Protein AF-A0A2N6AIJ7-F1 (afdb_monomer_lite)

Radius of gyration: 19.19 Å; chains: 1; bounding box: 40×31×49 Å

Structure (mmCIF, N/CA/C/O backbone):
data_AF-A0A2N6AIJ7-F1
#
_entry.id   AF-A0A2N6AIJ7-F1
#
loop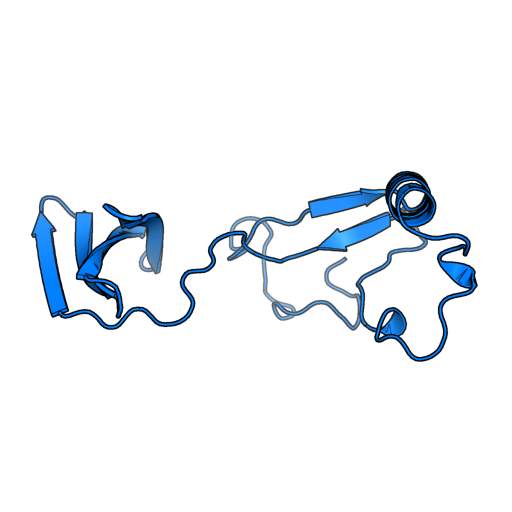_
_atom_site.group_PDB
_atom_site.id
_atom_site.type_symbol
_atom_site.label_atom_id
_atom_site.label_alt_id
_atom_site.label_comp_id
_atom_site.label_asym_id
_atom_site.label_entity_id
_atom_site.label_seq_id
_atom_site.pdbx_PDB_ins_code
_atom_site.Cartn_x
_atom_site.Cartn_y
_atom_site.Cartn_z
_atom_site.occupancy
_atom_site.B_iso_or_equiv
_atom_site.auth_seq_id
_atom_site.auth_comp_id
_atom_site.auth_asym_id
_atom_site.auth_atom_id
_atom_site.pdbx_PDB_model_num
ATOM 1 N N . LEU A 1 1 ? -3.033 -7.221 -13.831 1.00 87.62 1 LEU A N 1
ATOM 2 C CA . LEU A 1 1 ? -2.473 -6.963 -12.484 1.00 87.62 1 LEU A CA 1
ATOM 3 C C . LEU A 1 1 ? -2.350 -8.246 -11.666 1.00 87.62 1 LEU A C 1
ATOM 5 O O . LEU A 1 1 ? -1.228 -8.655 -11.436 1.00 87.62 1 LEU A O 1
ATOM 9 N N . LYS A 1 2 ? -3.452 -8.916 -11.296 1.00 89.38 2 LYS A N 1
ATOM 10 C CA . LYS A 1 2 ? -3.424 -10.127 -10.442 1.00 89.38 2 LYS A CA 1
ATOM 11 C C . LYS A 1 2 ? -2.634 -11.314 -11.009 1.00 89.38 2 LYS A C 1
ATOM 13 O O . LYS A 1 2 ? -2.089 -12.099 -10.259 1.00 89.38 2 LYS A O 1
ATOM 18 N N . SER A 1 3 ? -2.560 -11.426 -12.333 1.00 89.75 3 SER A N 1
ATOM 19 C CA . SER A 1 3 ? -1.808 -12.475 -13.032 1.00 89.75 3 SER A CA 1
ATOM 20 C C . SER A 1 3 ? -0.305 -12.196 -13.153 1.00 89.75 3 SER A C 1
ATOM 22 O O . SER A 1 3 ? 0.392 -12.944 -13.830 1.00 89.75 3 SER A O 1
ATOM 24 N N . HIS A 1 4 ? 0.180 -11.070 -12.625 1.00 91.44 4 HIS A N 1
ATOM 25 C CA . HIS A 1 4 ? 1.587 -10.698 -12.714 1.00 91.44 4 HIS A CA 1
ATOM 26 C C . HIS A 1 4 ? 2.396 -11.458 -11.658 1.00 91.44 4 HIS A C 1
ATOM 28 O O . HIS A 1 4 ? 1.929 -11.613 -10.535 1.00 91.44 4 HIS A O 1
ATOM 34 N N . GLU A 1 5 ? 3.618 -11.880 -11.979 1.00 90.38 5 GLU A N 1
ATOM 35 C CA . GLU A 1 5 ? 4.431 -12.730 -11.092 1.00 90.38 5 GLU A CA 1
ATOM 36 C C . GLU A 1 5 ? 4.733 -12.099 -9.717 1.00 90.38 5 GLU A C 1
ATOM 38 O O . GLU A 1 5 ? 4.800 -12.800 -8.713 1.00 90.38 5 GLU A O 1
ATOM 43 N N . PHE A 1 6 ? 4.844 -10.768 -9.652 1.00 90.12 6 PHE A N 1
ATOM 44 C CA . PHE A 1 6 ? 5.038 -10.009 -8.404 1.00 90.12 6 PHE A CA 1
ATOM 45 C C . PHE A 1 6 ? 3.745 -9.597 -7.692 1.00 90.12 6 PHE A C 1
ATOM 47 O O . PHE A 1 6 ? 3.762 -8.697 -6.854 1.00 90.12 6 PHE A O 1
ATOM 54 N N . TRP A 1 7 ? 2.611 -10.217 -8.017 1.00 90.94 7 TRP A N 1
ATOM 55 C CA . TRP A 1 7 ? 1.381 -10.048 -7.250 1.00 90.94 7 TRP A CA 1
ATOM 56 C C . TRP A 1 7 ? 1.485 -10.772 -5.890 1.00 90.94 7 TRP A C 1
ATOM 58 O O . TRP A 1 7 ? 1.614 -11.995 -5.869 1.00 90.94 7 TRP A O 1
ATOM 68 N N . PRO A 1 8 ?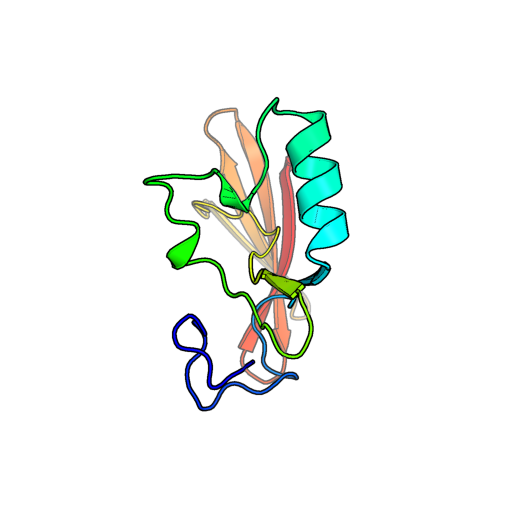 1.406 -10.072 -4.739 1.00 87.31 8 PRO A N 1
ATOM 69 C CA . PRO A 1 8 ? 1.737 -10.683 -3.448 1.00 87.31 8 PRO A CA 1
ATOM 70 C C . PRO A 1 8 ? 0.530 -11.248 -2.677 1.00 87.31 8 PRO A C 1
ATOM 72 O O . PRO A 1 8 ? 0.715 -11.812 -1.601 1.00 87.31 8 PRO A O 1
ATOM 75 N N . PHE 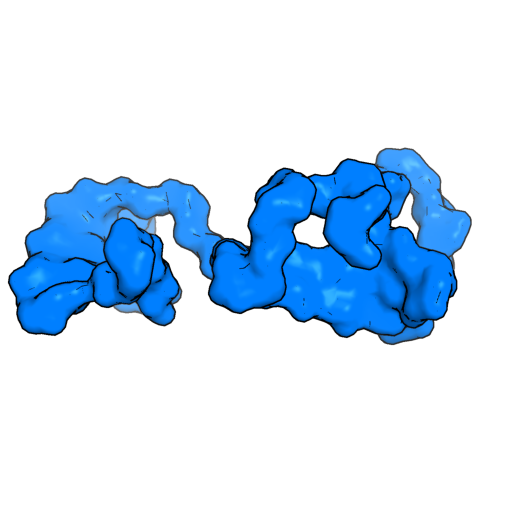A 1 9 ? -0.703 -11.081 -3.171 1.00 88.25 9 PHE A N 1
ATOM 76 C CA . PHE A 1 9 ? -1.925 -11.329 -2.385 1.00 88.25 9 PHE A CA 1
ATOM 77 C C . PHE A 1 9 ? -2.614 -12.671 -2.657 1.00 88.25 9 PHE A C 1
ATOM 79 O O . PHE A 1 9 ? -3.661 -12.929 -2.074 1.00 88.25 9 PHE A O 1
ATOM 86 N N . GLY A 1 10 ? -2.037 -13.523 -3.509 1.00 86.50 10 GLY A N 1
ATOM 87 C CA . GLY A 1 10 ? -2.659 -14.782 -3.931 1.00 86.50 10 GLY A CA 1
ATOM 88 C C . GLY A 1 10 ? -3.749 -14.598 -4.993 1.00 86.50 10 GLY A C 1
ATOM 89 O O . GLY A 1 10 ? -4.218 -13.486 -5.256 1.00 86.50 10 GLY A O 1
ATOM 90 N N . ASP A 1 11 ? -4.128 -15.701 -5.639 1.00 85.75 11 ASP A N 1
ATOM 91 C CA . ASP A 1 11 ? -5.017 -15.699 -6.811 1.00 85.75 11 ASP A CA 1
ATOM 92 C C . ASP A 1 11 ? -6.488 -15.398 -6.471 1.00 85.75 11 ASP A C 1
ATOM 94 O O . ASP A 1 11 ? -7.251 -14.944 -7.326 1.00 85.75 11 ASP A O 1
ATOM 98 N N . ASP A 1 12 ? -6.898 -15.634 -5.224 1.00 87.25 12 ASP A N 1
ATOM 99 C CA . ASP A 1 12 ? -8.265 -15.461 -4.724 1.00 87.25 12 ASP A CA 1
ATOM 100 C C . ASP A 1 12 ? -8.572 -14.031 -4.253 1.00 87.25 12 ASP A C 1
ATOM 102 O O . ASP A 1 12 ? -9.727 -13.698 -3.975 1.00 87.25 12 ASP A O 1
ATOM 106 N N . ALA A 1 13 ? -7.569 -13.153 -4.202 1.00 85.69 13 ALA A N 1
ATOM 107 C CA . ALA A 1 13 ? -7.734 -11.806 -3.684 1.00 85.69 13 ALA A CA 1
ATOM 108 C C . ALA A 1 13 ? -8.645 -10.937 -4.577 1.00 85.69 13 ALA A C 1
ATOM 110 O O . ALA A 1 13 ? -8.412 -10.758 -5.780 1.00 85.69 13 ALA A O 1
ATOM 111 N N . THR A 1 14 ? -9.689 -10.352 -3.988 1.00 85.31 14 THR A N 1
ATOM 112 C CA . THR A 1 14 ? -10.626 -9.419 -4.642 1.00 85.31 14 THR A CA 1
ATOM 113 C C . THR A 1 14 ? -10.181 -7.967 -4.432 1.00 85.31 14 THR A C 1
ATOM 115 O O . THR A 1 14 ? -9.301 -7.706 -3.616 1.00 85.31 14 THR A O 1
ATOM 118 N N . PHE A 1 15 ? -10.730 -7.010 -5.192 1.00 81.00 15 PHE A N 1
ATOM 119 C CA . PHE A 1 15 ? -10.397 -5.594 -4.957 1.00 81.00 15 PHE A CA 1
ATOM 120 C C . PHE A 1 15 ? -11.008 -5.096 -3.642 1.00 81.00 15 PHE A C 1
ATOM 122 O O . PHE A 1 15 ? -10.403 -4.287 -2.948 1.00 81.00 15 PHE A O 1
ATOM 129 N N . GLU A 1 16 ? -12.179 -5.616 -3.290 1.00 81.38 16 GLU A N 1
ATOM 130 C CA . GLU A 1 16 ? -12.932 -5.292 -2.085 1.00 81.38 16 GLU A CA 1
ATOM 131 C C . GLU A 1 16 ? -12.264 -5.823 -0.806 1.00 81.38 16 GLU A C 1
ATOM 133 O O . GLU A 1 16 ? -12.428 -5.229 0.258 1.00 81.38 16 GLU A O 1
ATOM 138 N N . ASP A 1 17 ? -11.498 -6.916 -0.902 1.00 80.19 17 ASP A N 1
ATOM 139 C CA . ASP A 1 17 ? -10.779 -7.536 0.220 1.00 80.19 17 ASP A CA 1
ATOM 140 C C . ASP A 1 17 ? -9.290 -7.159 0.288 1.00 80.19 17 ASP A C 1
ATOM 142 O O . ASP A 1 17 ? -8.554 -7.738 1.094 1.00 80.19 17 ASP A O 1
ATOM 146 N N . MET A 1 18 ? -8.826 -6.214 -0.539 1.00 84.19 18 MET A N 1
ATOM 147 C CA . MET A 1 18 ? -7.426 -5.791 -0.520 1.00 84.19 18 MET A CA 1
ATOM 148 C C . MET A 1 18 ? -7.032 -5.287 0.879 1.00 84.19 18 MET A C 1
ATOM 150 O O . MET A 1 18 ? -7.657 -4.357 1.392 1.00 84.19 18 MET A O 1
ATOM 154 N N . PRO A 1 19 ? -5.980 -5.853 1.504 1.00 77.94 19 PRO A N 1
ATOM 155 C CA . PRO A 1 19 ? -5.561 -5.443 2.844 1.00 77.94 19 PRO A CA 1
ATOM 156 C C . PRO A 1 19 ? -4.898 -4.059 2.855 1.00 77.94 19 PRO A C 1
ATOM 158 O O . PRO A 1 19 ? -4.696 -3.485 3.922 1.00 77.94 19 PRO A O 1
ATOM 161 N N . VAL A 1 20 ? -4.532 -3.545 1.678 1.00 84.38 20 VAL A N 1
ATOM 162 C CA . VAL A 1 20 ? -3.783 -2.305 1.468 1.00 84.38 20 VAL A CA 1
ATOM 163 C C . VAL A 1 20 ? -4.272 -1.608 0.194 1.00 84.38 20 VAL A C 1
ATOM 165 O O . VAL A 1 20 ? -4.714 -2.287 -0.737 1.00 84.38 20 VAL A O 1
ATOM 168 N N . PRO A 1 21 ? -4.189 -0.270 0.106 1.00 85.56 21 PRO A N 1
ATOM 169 C CA . PRO A 1 21 ? -4.450 0.432 -1.143 1.00 85.56 21 PRO A CA 1
ATOM 170 C C . PRO A 1 21 ? -3.514 -0.035 -2.266 1.00 85.56 21 PRO A C 1
ATOM 172 O O . PRO A 1 21 ? -2.362 -0.398 -2.033 1.00 85.56 21 PRO A O 1
ATOM 175 N N . ILE A 1 22 ? -4.011 0.017 -3.501 1.00 88.44 22 ILE A N 1
ATOM 176 C CA . ILE A 1 22 ? -3.199 -0.189 -4.701 1.00 88.44 22 ILE A CA 1
ATOM 177 C C . ILE A 1 22 ? -2.946 1.181 -5.317 1.00 88.44 22 ILE A C 1
ATOM 179 O O . ILE A 1 22 ? -3.874 1.826 -5.810 1.00 88.44 22 ILE A O 1
ATOM 183 N N . HIS A 1 23 ? -1.691 1.613 -5.316 1.00 89.69 23 HIS A N 1
ATOM 184 C CA . HIS A 1 23 ? -1.285 2.856 -5.959 1.00 89.69 23 HIS A CA 1
ATOM 185 C C . HIS A 1 23 ? -0.728 2.570 -7.349 1.00 89.69 23 HIS A C 1
ATOM 187 O O . HIS A 1 23 ? 0.063 1.646 -7.528 1.00 89.69 23 HIS A O 1
ATOM 193 N N . ARG A 1 24 ? -1.140 3.377 -8.329 1.00 93.81 24 ARG A N 1
ATOM 194 C CA . ARG A 1 24 ? -0.634 3.341 -9.703 1.00 93.81 24 ARG A CA 1
ATOM 195 C C . ARG A 1 24 ? 0.149 4.619 -9.979 1.00 93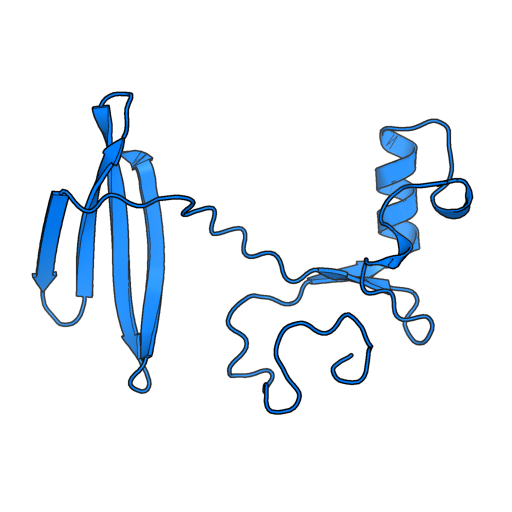.81 24 ARG A C 1
ATOM 197 O O . ARG A 1 24 ? -0.385 5.708 -9.779 1.00 93.81 24 ARG A O 1
ATOM 204 N N . TYR A 1 25 ? 1.353 4.472 -10.516 1.00 94.75 25 TYR A N 1
ATOM 205 C CA . TYR A 1 25 ? 2.211 5.576 -10.939 1.00 94.75 25 TYR A CA 1
ATOM 206 C C . TYR A 1 25 ? 2.610 5.373 -12.398 1.00 94.75 25 TYR A C 1
ATOM 208 O O . TYR A 1 25 ? 3.156 4.327 -12.743 1.00 94.75 25 TYR A O 1
ATOM 216 N N . ASN A 1 26 ? 2.321 6.347 -13.262 1.00 96.56 26 ASN A N 1
ATOM 217 C CA . ASN A 1 26 ? 2.776 6.294 -14.654 1.00 96.56 26 ASN A CA 1
ATOM 218 C C . ASN A 1 26 ? 4.306 6.314 -14.705 1.00 96.56 26 ASN A C 1
ATOM 220 O O . ASN A 1 26 ? 4.934 6.989 -13.888 1.00 96.56 26 ASN A O 1
ATOM 224 N N . SER A 1 27 ? 4.885 5.609 -15.676 1.00 94.31 27 SER A N 1
ATOM 225 C CA . SER A 1 27 ? 6.339 5.489 -15.817 1.00 94.31 27 SER A CA 1
ATOM 226 C C . SER A 1 27 ? 7.031 6.849 -15.943 1.00 94.31 27 SER A C 1
ATOM 228 O O . SER A 1 27 ? 8.012 7.097 -15.250 1.00 94.31 27 SER A O 1
ATOM 230 N N . GLU A 1 28 ? 6.441 7.771 -16.712 1.00 95.06 28 GLU A N 1
ATOM 231 C CA . GLU A 1 28 ? 6.903 9.161 -16.853 1.00 95.06 28 GLU A CA 1
ATOM 232 C C . GLU A 1 28 ? 6.985 9.895 -15.506 1.00 95.06 28 GLU A C 1
ATOM 234 O O . GLU A 1 28 ? 8.010 10.479 -15.187 1.00 95.06 28 GLU A O 1
ATOM 239 N N . VAL A 1 29 ? 5.963 9.779 -14.650 1.00 95.50 29 VAL A N 1
ATOM 240 C CA . VAL A 1 29 ? 5.960 10.432 -13.325 1.00 95.50 29 VAL A CA 1
ATOM 241 C C . VAL A 1 29 ? 7.055 9.864 -12.421 1.00 95.50 29 VAL A C 1
ATOM 243 O O . VAL A 1 29 ? 7.672 10.598 -11.650 1.00 95.50 29 VAL A O 1
ATOM 246 N N . VAL A 1 30 ? 7.297 8.552 -12.492 1.00 93.44 30 VAL A N 1
ATOM 247 C CA . VAL A 1 30 ? 8.379 7.918 -11.728 1.00 93.44 30 VAL A CA 1
ATOM 248 C C . VAL A 1 30 ? 9.740 8.360 -12.266 1.00 93.44 30 VAL A C 1
ATOM 250 O O . VAL A 1 30 ? 10.632 8.628 -11.466 1.00 93.44 30 VAL A O 1
ATOM 253 N N . GLN A 1 31 ? 9.892 8.473 -13.588 1.00 93.75 31 GLN A N 1
ATOM 254 C CA . GLN A 1 31 ? 11.110 8.953 -14.239 1.00 93.75 31 GLN A CA 1
ATOM 255 C C . GLN A 1 31 ? 11.403 10.413 -13.877 1.00 93.75 31 GLN A C 1
ATOM 257 O O . GLN A 1 31 ? 12.525 10.711 -13.480 1.00 93.75 31 GLN A O 1
ATOM 262 N N . ASP A 1 32 ? 10.404 11.294 -13.938 1.00 94.44 32 ASP A N 1
ATOM 263 C CA . ASP A 1 32 ? 10.540 12.710 -13.586 1.00 94.44 32 ASP A CA 1
ATOM 264 C C . ASP A 1 32 ? 10.989 12.881 -12.132 1.00 94.44 32 ASP A C 1
ATOM 266 O O . ASP A 1 32 ? 11.963 13.581 -11.854 1.00 94.44 32 ASP A O 1
ATOM 270 N N . MET A 1 33 ? 10.328 12.182 -11.202 1.00 93.44 33 MET A N 1
ATOM 271 C CA . MET A 1 33 ? 10.714 12.188 -9.791 1.00 93.44 33 MET A CA 1
ATOM 272 C C . MET A 1 33 ? 12.122 11.617 -9.596 1.00 93.44 33 MET A C 1
ATOM 274 O O . MET A 1 33 ? 12.923 12.181 -8.860 1.00 93.44 33 MET A O 1
ATOM 278 N N . PHE A 1 34 ? 12.464 10.519 -10.266 1.00 91.50 34 PHE A N 1
ATOM 279 C CA . PHE A 1 34 ? 13.781 9.903 -10.137 1.00 91.50 34 PHE A CA 1
ATOM 280 C C . PHE A 1 34 ? 14.906 10.814 -10.653 1.00 91.50 34 PHE A C 1
ATOM 282 O O . PHE A 1 34 ? 15.951 10.926 -10.008 1.00 91.50 34 PHE A O 1
ATOM 289 N N . SER A 1 35 ? 14.683 11.507 -11.770 1.00 90.81 35 SER A N 1
ATOM 290 C CA . SER A 1 35 ? 15.626 12.477 -12.338 1.00 90.81 35 SER A CA 1
ATOM 291 C C . SER A 1 35 ? 15.740 13.770 -11.526 1.00 90.81 35 SER A C 1
ATOM 293 O O . SER A 1 35 ? 16.745 14.464 -11.639 1.00 90.81 35 SER A O 1
ATOM 295 N N . GLU A 1 36 ? 14.764 14.101 -10.674 1.00 93.25 36 GLU A N 1
ATOM 296 C CA . GLU A 1 36 ? 14.891 15.220 -9.728 1.00 93.25 36 GLU A CA 1
ATOM 297 C C . GLU A 1 36 ? 16.012 14.970 -8.705 1.00 93.25 36 GLU A C 1
ATOM 299 O O . GLU A 1 36 ? 16.715 15.896 -8.300 1.00 93.25 36 GLU A O 1
ATOM 304 N N . TYR A 1 37 ? 16.203 13.709 -8.306 1.00 92.38 37 TYR A N 1
ATOM 305 C CA . TYR A 1 37 ? 17.140 13.324 -7.248 1.00 92.38 37 TYR A CA 1
ATOM 306 C C . TYR A 1 37 ? 18.393 12.607 -7.763 1.00 92.38 37 TYR A C 1
ATOM 308 O O . TYR A 1 37 ? 19.288 12.304 -6.970 1.00 92.38 37 TYR A O 1
ATOM 316 N N . THR A 1 38 ? 18.473 12.308 -9.063 1.00 87.56 38 THR A N 1
ATOM 317 C CA . THR A 1 38 ? 19.572 11.536 -9.655 1.00 87.56 38 THR A CA 1
ATOM 318 C C . THR A 1 38 ? 19.942 12.034 -11.052 1.00 87.56 38 THR A C 1
ATOM 320 O O . THR A 1 38 ? 19.120 12.595 -11.766 1.00 87.56 3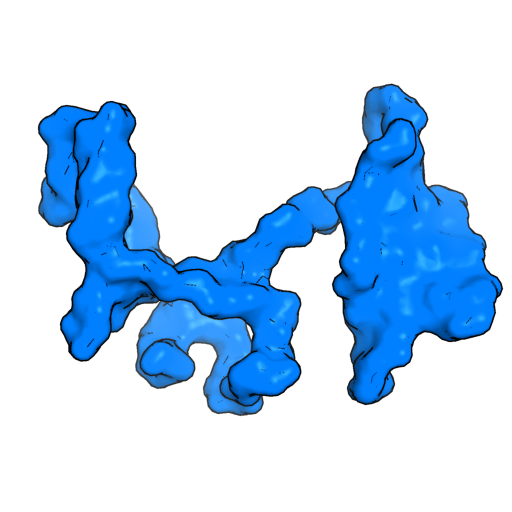8 THR A O 1
ATOM 323 N N . GLU A 1 39 ? 21.187 11.797 -11.467 1.00 90.50 39 GLU A N 1
ATOM 324 C CA . GLU A 1 39 ? 21.687 12.158 -12.806 1.00 90.50 39 GLU A CA 1
ATOM 325 C C . GLU A 1 39 ? 21.531 11.024 -13.840 1.00 90.50 39 GLU A C 1
ATOM 327 O O . GLU A 1 39 ? 22.124 11.085 -14.915 1.00 90.50 39 GLU A O 1
ATOM 332 N N . ILE A 1 40 ? 20.774 9.970 -13.520 1.00 89.44 40 ILE A N 1
ATOM 333 C CA . ILE A 1 40 ? 20.588 8.794 -14.383 1.00 89.44 40 ILE A CA 1
ATOM 334 C C . ILE A 1 40 ? 19.102 8.548 -14.666 1.00 89.44 40 ILE A C 1
ATOM 336 O O . ILE A 1 40 ? 18.225 9.027 -13.948 1.00 89.44 40 ILE A O 1
ATOM 340 N N . ASN A 1 41 ? 18.805 7.783 -15.714 1.00 88.75 41 ASN A N 1
ATOM 341 C CA . ASN A 1 41 ? 17.450 7.349 -16.040 1.00 88.75 41 ASN A CA 1
ATOM 342 C C . ASN A 1 41 ? 17.095 6.016 -15.369 1.00 88.75 41 ASN A C 1
ATOM 344 O O . ASN A 1 41 ? 17.967 5.235 -14.985 1.00 88.75 41 ASN A O 1
ATOM 348 N N . LEU A 1 42 ? 15.796 5.710 -15.274 1.00 88.12 42 LEU A N 1
ATOM 349 C CA . LEU A 1 42 ? 15.328 4.441 -14.707 1.00 88.12 42 LEU A CA 1
ATOM 350 C C . LEU A 1 42 ? 15.857 3.227 -15.482 1.00 88.12 42 LEU A C 1
ATOM 352 O O . LEU A 1 42 ? 16.175 2.207 -14.881 1.00 88.12 42 LEU A O 1
ATOM 356 N N . ASN A 1 43 ? 15.987 3.330 -16.807 1.00 86.75 43 ASN A N 1
ATOM 357 C CA . ASN A 1 43 ? 16.517 2.250 -17.647 1.00 86.75 43 ASN A CA 1
ATOM 358 C C . ASN A 1 43 ? 18.039 2.043 -17.506 1.00 86.75 43 ASN A C 1
ATOM 360 O O . ASN A 1 43 ? 18.562 1.053 -18.014 1.00 86.75 43 ASN A O 1
ATOM 364 N N . GLU A 1 44 ? 18.743 2.947 -16.820 1.00 87.81 44 GLU A N 1
ATOM 365 C CA . GLU A 1 44 ? 20.178 2.851 -16.526 1.00 87.81 44 GLU A CA 1
ATOM 366 C C . GLU A 1 44 ? 20.447 2.207 -15.155 1.00 87.81 44 GLU A C 1
ATOM 368 O O . GLU A 1 44 ? 21.597 1.954 -14.791 1.00 87.81 44 GLU A O 1
ATOM 373 N N . LEU A 1 45 ? 19.397 1.901 -14.387 1.00 85.38 45 LEU A N 1
ATOM 374 C CA . LEU A 1 45 ? 19.506 1.210 -13.110 1.00 85.38 45 LEU A CA 1
ATOM 375 C C . LEU A 1 45 ? 20.013 -0.230 -13.293 1.00 85.38 45 LEU A C 1
ATOM 377 O O . LEU A 1 45 ? 19.349 -1.080 -13.882 1.00 85.38 45 LEU A O 1
ATOM 381 N N . THR A 1 46 ? 21.177 -0.537 -12.714 1.00 78.88 46 THR A N 1
ATOM 382 C CA . THR A 1 46 ? 21.755 -1.893 -12.706 1.00 78.88 46 THR A CA 1
ATOM 383 C C . THR A 1 46 ? 21.847 -2.462 -11.293 1.00 78.88 46 THR A C 1
ATOM 385 O O . THR A 1 46 ? 22.236 -1.753 -10.368 1.00 78.88 46 THR A O 1
ATOM 388 N N . GLY A 1 47 ? 21.552 -3.755 -11.114 1.00 72.38 47 GLY A N 1
ATOM 389 C CA . GLY A 1 47 ? 21.780 -4.482 -9.851 1.00 72.38 47 GLY A CA 1
ATOM 390 C C . GLY A 1 47 ? 20.837 -4.128 -8.694 1.00 72.38 47 GLY A C 1
ATOM 391 O O . GLY A 1 47 ? 20.939 -4.707 -7.614 1.00 72.38 47 GLY A O 1
ATOM 392 N N . VAL A 1 48 ? 19.912 -3.198 -8.907 1.00 65.94 48 VAL A N 1
ATOM 393 C CA . VAL A 1 48 ? 18.833 -2.874 -7.974 1.00 65.94 48 VAL A CA 1
ATOM 394 C C . VAL A 1 48 ? 17.651 -3.808 -8.228 1.00 65.94 48 VAL A C 1
ATOM 396 O O . VAL A 1 48 ? 17.410 -4.187 -9.369 1.00 65.94 48 VAL A O 1
ATOM 399 N N . GLY A 1 49 ? 16.899 -4.163 -7.181 1.00 72.00 49 GLY A N 1
ATOM 400 C CA . GLY A 1 49 ? 15.711 -5.036 -7.243 1.00 72.00 49 GLY A CA 1
ATOM 401 C C . GLY A 1 49 ? 14.514 -4.444 -8.001 1.00 72.00 49 GLY A C 1
ATOM 402 O O . GLY A 1 49 ? 13.368 -4.696 -7.640 1.00 72.00 49 GLY A O 1
ATOM 403 N N . PHE A 1 50 ? 14.778 -3.592 -8.988 1.00 75.12 50 PHE A N 1
ATOM 404 C CA . PHE A 1 50 ? 13.802 -2.934 -9.843 1.00 75.12 50 PHE A CA 1
ATOM 405 C C . PHE A 1 50 ? 13.065 -3.949 -10.722 1.00 75.12 50 PHE A C 1
ATOM 407 O O . PHE A 1 50 ? 11.885 -3.781 -11.004 1.00 75.12 50 PHE A O 1
ATOM 414 N N . ASP A 1 51 ? 13.732 -5.064 -11.033 1.00 75.62 51 ASP A N 1
ATOM 415 C CA . ASP A 1 51 ? 13.149 -6.265 -11.629 1.00 75.62 51 ASP A CA 1
ATOM 416 C C . ASP A 1 51 ? 12.066 -6.910 -10.758 1.00 75.62 51 ASP A C 1
ATOM 418 O O . ASP A 1 51 ? 11.324 -7.728 -11.270 1.00 75.62 51 ASP A O 1
ATOM 422 N N . LYS A 1 52 ? 11.955 -6.554 -9.470 1.00 79.88 52 LYS A N 1
ATOM 423 C CA . LYS A 1 52 ? 10.928 -7.055 -8.537 1.00 79.88 52 LYS A CA 1
ATOM 424 C C . LYS A 1 52 ? 9.817 -6.044 -8.265 1.00 79.88 52 LYS A C 1
ATOM 426 O O . LYS A 1 52 ? 8.945 -6.297 -7.432 1.00 79.88 52 LYS A O 1
ATOM 431 N N . VAL A 1 53 ? 9.852 -4.885 -8.920 1.00 86.31 53 VAL A N 1
ATOM 432 C CA . VAL A 1 53 ? 8.773 -3.898 -8.850 1.00 86.31 53 VAL A CA 1
ATOM 433 C C . VAL A 1 53 ? 7.709 -4.292 -9.865 1.00 86.31 53 VAL A C 1
ATOM 435 O O . VAL A 1 53 ? 8.011 -4.631 -11.007 1.00 86.31 53 VAL A O 1
ATOM 438 N N . LEU A 1 54 ? 6.439 -4.250 -9.463 1.00 93.00 54 LEU A N 1
ATOM 439 C CA . LEU A 1 54 ? 5.352 -4.600 -10.365 1.00 93.00 54 LEU A CA 1
ATOM 440 C C . LEU A 1 54 ? 5.146 -3.482 -11.397 1.00 93.00 54 LEU A C 1
ATOM 442 O O . LEU A 1 54 ? 4.511 -2.469 -11.105 1.00 93.00 54 LEU A O 1
ATOM 446 N N . TYR A 1 55 ? 5.655 -3.694 -12.607 1.00 92.94 55 TYR A N 1
ATOM 447 C CA . TYR A 1 55 ? 5.444 -2.843 -13.776 1.00 92.94 55 TYR A CA 1
ATOM 448 C C . TYR A 1 55 ? 4.542 -3.549 -14.796 1.00 92.94 55 TYR A C 1
ATOM 450 O O . TYR A 1 55 ? 4.746 -4.718 -15.110 1.00 92.94 55 TYR A O 1
ATOM 458 N N . LEU A 1 56 ? 3.532 -2.850 -15.324 1.00 95.06 56 LEU A N 1
ATOM 459 C CA . LEU A 1 56 ? 2.693 -3.363 -16.412 1.00 95.06 56 LEU A CA 1
ATOM 460 C C . LEU A 1 56 ? 2.895 -2.543 -17.682 1.00 95.06 56 LEU A C 1
ATOM 462 O O . LEU A 1 56 ? 2.349 -1.443 -17.795 1.00 95.06 56 LEU A O 1
ATOM 466 N N . GLU A 1 57 ? 3.546 -3.152 -18.673 1.00 92.94 57 GLU A N 1
ATOM 467 C CA . GLU A 1 57 ? 3.776 -2.573 -20.004 1.00 92.94 57 GLU A CA 1
ATOM 468 C C . GLU A 1 57 ? 2.463 -2.136 -20.677 1.00 92.94 57 GLU A C 1
ATOM 470 O O . GLU A 1 57 ? 2.364 -1.032 -21.198 1.00 92.94 57 GLU A O 1
ATOM 475 N N . SER A 1 58 ? 1.392 -2.934 -20.547 1.00 95.12 58 SER A N 1
ATOM 476 C CA . SER A 1 58 ? 0.059 -2.615 -21.105 1.00 95.12 58 SER A CA 1
ATOM 477 C C . SER A 1 58 ? -0.543 -1.280 -20.639 1.00 95.12 58 SER A C 1
ATOM 479 O O . SER A 1 58 ? -1.464 -0.768 -21.271 1.00 95.12 58 SER A O 1
ATOM 481 N N . THR A 1 59 ? -0.062 -0.738 -19.517 1.00 95.12 59 THR A N 1
ATOM 482 C CA . THR A 1 59 ? -0.537 0.528 -18.937 1.00 95.12 59 THR A CA 1
ATOM 483 C C . THR A 1 59 ? 0.583 1.537 -18.701 1.00 95.12 59 THR A C 1
ATOM 485 O O . THR A 1 59 ? 0.309 2.579 -18.105 1.00 95.12 59 THR A O 1
ATOM 488 N N . ASP A 1 60 ? 1.809 1.185 -19.098 1.00 95.69 60 ASP A N 1
ATOM 489 C CA . ASP A 1 60 ? 3.061 1.890 -18.815 1.00 95.69 60 ASP A CA 1
ATOM 490 C C . ASP A 1 60 ? 3.124 2.484 -17.394 1.00 95.69 60 ASP A C 1
ATOM 492 O O . ASP A 1 60 ? 3.239 3.693 -17.178 1.00 95.69 60 ASP A O 1
ATOM 496 N N . ALA A 1 61 ? 2.935 1.621 -16.391 1.00 96.06 61 ALA A N 1
ATOM 497 C CA . ALA A 1 61 ? 2.793 2.058 -15.007 1.00 96.06 61 ALA A CA 1
ATOM 498 C C . ALA A 1 61 ? 3.352 1.057 -13.994 1.00 96.06 61 ALA A C 1
ATOM 500 O O . ALA A 1 61 ? 3.235 -0.160 -14.164 1.00 96.06 61 ALA A O 1
ATOM 501 N N . TYR A 1 62 ? 3.881 1.606 -12.903 1.00 94.00 62 TYR A N 1
ATOM 502 C CA . TYR A 1 62 ? 4.309 0.895 -11.706 1.00 94.00 62 TYR A CA 1
ATOM 503 C C . TYR A 1 62 ? 3.168 0.824 -10.689 1.00 94.00 62 TYR A C 1
ATOM 505 O O . TYR A 1 62 ? 2.391 1.773 -10.535 1.00 94.00 62 TYR A O 1
ATOM 513 N N . TYR A 1 63 ? 3.090 -0.295 -9.971 1.00 93.56 63 TYR A N 1
ATOM 514 C CA . TYR A 1 63 ? 2.087 -0.545 -8.944 1.00 93.56 63 TYR A CA 1
ATOM 515 C C . TYR A 1 63 ? 2.757 -0.788 -7.599 1.00 93.56 63 TYR A C 1
ATOM 517 O O . TYR A 1 63 ? 3.675 -1.599 -7.477 1.00 93.56 63 TYR A O 1
ATOM 525 N N . ASN A 1 64 ? 2.276 -0.079 -6.585 1.00 89.25 64 ASN A N 1
ATOM 526 C CA . ASN A 1 64 ? 2.750 -0.197 -5.217 1.00 89.25 64 ASN A CA 1
ATOM 527 C C . ASN A 1 64 ? 1.603 -0.647 -4.302 1.00 89.25 64 ASN A C 1
ATOM 529 O O . ASN A 1 64 ? 0.456 -0.230 -4.475 1.00 89.25 64 ASN A O 1
ATOM 533 N N . PHE A 1 65 ? 1.943 -1.504 -3.340 1.00 86.19 65 PHE A N 1
ATOM 534 C CA . PHE A 1 65 ? 1.015 -2.099 -2.377 1.00 86.19 65 PHE A CA 1
ATOM 535 C C . PHE A 1 65 ? 1.429 -1.827 -0.927 1.00 86.19 65 PHE A C 1
ATOM 537 O O . PHE A 1 65 ? 1.043 -2.541 -0.005 1.00 86.19 65 PHE A O 1
ATOM 544 N N . THR A 1 66 ? 2.302 -0.849 -0.712 1.00 70.25 66 THR A N 1
ATOM 545 C CA . THR A 1 66 ? 2.780 -0.510 0.617 1.00 70.25 66 THR A CA 1
ATOM 546 C C . THR A 1 66 ? 1.668 0.223 1.345 1.00 70.25 66 THR A C 1
ATOM 548 O O . THR A 1 66 ? 1.236 1.296 0.931 1.00 70.25 66 THR A O 1
ATOM 551 N N . SER A 1 67 ? 1.221 -0.349 2.459 1.00 63.38 67 SER A N 1
ATOM 552 C CA . SER A 1 67 ? 0.479 0.431 3.436 1.00 63.38 67 SER A CA 1
ATOM 553 C C . SER A 1 67 ? 1.438 1.441 4.059 1.00 63.38 67 SER A C 1
ATOM 555 O O . SER A 1 67 ? 2.489 1.063 4.575 1.00 63.38 67 SER A O 1
ATOM 557 N N . ASP A 1 68 ? 1.066 2.715 4.053 1.00 58.59 68 ASP A N 1
ATOM 558 C CA . ASP A 1 68 ? 1.693 3.755 4.877 1.00 58.59 68 ASP A CA 1
ATOM 559 C C . ASP A 1 68 ? 1.526 3.488 6.387 1.00 58.59 68 ASP A C 1
ATOM 561 O O . ASP A 1 68 ? 2.099 4.183 7.229 1.00 58.59 68 ASP A O 1
ATOM 565 N N . PHE A 1 69 ? 0.789 2.432 6.742 1.00 58.25 69 PHE A N 1
ATOM 566 C CA . PHE A 1 69 ? 0.652 1.905 8.082 1.00 58.25 69 PHE A CA 1
ATOM 567 C C . PHE A 1 69 ? 1.958 1.261 8.583 1.00 58.25 69 PHE A C 1
ATOM 569 O O . PHE A 1 69 ? 2.128 0.044 8.643 1.00 58.25 69 PHE A O 1
ATOM 576 N N . GLY A 1 70 ? 2.901 2.111 8.985 1.00 55.91 70 GLY A N 1
ATOM 577 C CA . GLY A 1 70 ? 4.181 1.754 9.596 1.00 55.91 70 GLY A CA 1
ATOM 578 C C . GLY A 1 70 ? 4.074 1.276 11.048 1.00 55.91 70 GLY A C 1
ATOM 579 O O . GLY A 1 70 ? 4.876 1.690 11.887 1.00 55.91 70 GLY A O 1
ATOM 580 N N . ALA A 1 71 ? 3.104 0.423 11.386 1.00 55.56 71 ALA A N 1
ATOM 581 C CA . ALA A 1 71 ? 3.032 -0.171 12.720 1.00 55.56 71 ALA A CA 1
ATOM 582 C C . ALA A 1 71 ? 4.045 -1.312 12.847 1.00 55.56 71 ALA A C 1
ATOM 584 O O . ALA A 1 71 ? 3.655 -2.467 12.941 1.00 55.56 71 ALA A O 1
ATOM 585 N N . GLY A 1 72 ? 5.340 -0.986 12.802 1.00 67.50 72 GLY A N 1
ATOM 586 C CA . GLY A 1 72 ? 6.440 -1.951 12.845 1.00 67.50 72 GLY A CA 1
ATOM 587 C C . GLY A 1 72 ? 6.263 -3.034 13.916 1.00 67.50 72 GLY A C 1
ATOM 588 O O . GLY A 1 72 ? 5.747 -4.110 13.640 1.00 67.50 72 GLY A O 1
ATOM 589 N N . ILE A 1 73 ? 6.714 -2.782 15.145 1.00 74.12 73 ILE A N 1
ATOM 590 C CA . ILE A 1 73 ? 6.463 -3.675 16.286 1.00 74.12 73 ILE A CA 1
ATOM 591 C C . ILE A 1 73 ? 5.597 -2.905 17.278 1.00 74.12 73 ILE A C 1
ATOM 593 O O . ILE A 1 73 ? 6.025 -1.866 17.773 1.00 74.12 73 ILE A O 1
ATOM 597 N N . PHE A 1 74 ? 4.408 -3.425 17.587 1.00 83.88 74 PHE A N 1
ATOM 598 C CA . PHE A 1 74 ? 3.525 -2.875 18.616 1.00 83.88 74 PHE A CA 1
ATOM 599 C C . PHE A 1 74 ? 3.566 -3.759 19.869 1.00 83.88 74 PHE A C 1
ATOM 601 O O . PHE A 1 74 ? 2.935 -4.817 19.917 1.00 83.88 74 PHE A O 1
ATOM 608 N N . ASN A 1 75 ? 4.311 -3.339 20.892 1.00 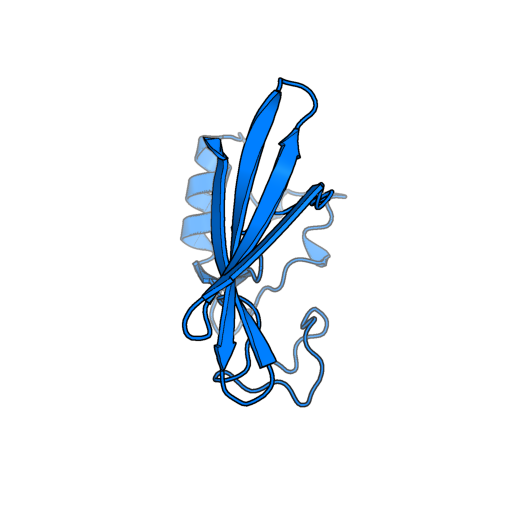88.31 75 ASN A N 1
ATOM 609 C CA . ASN A 1 75 ? 4.395 -4.068 22.160 1.00 88.31 75 ASN A CA 1
ATOM 610 C C . ASN A 1 75 ? 3.262 -3.616 23.083 1.00 88.31 75 ASN A C 1
ATOM 612 O O . ASN A 1 75 ? 3.426 -2.696 23.878 1.00 88.31 75 ASN A O 1
ATOM 616 N N . CYS A 1 76 ? 2.097 -4.248 22.949 1.00 92.25 76 CYS A N 1
ATOM 617 C CA . CYS A 1 76 ? 0.923 -3.896 23.741 1.00 92.25 76 CYS A CA 1
ATOM 618 C C . CYS A 1 76 ? 1.205 -4.012 25.249 1.00 92.25 76 CYS A C 1
ATOM 620 O O . CYS A 1 76 ? 1.509 -5.094 25.748 1.00 92.25 76 CYS A O 1
ATOM 622 N N . THR A 1 77 ? 1.043 -2.907 25.973 1.00 94.06 77 THR A N 1
ATOM 623 C CA . THR A 1 77 ? 1.141 -2.837 27.436 1.00 94.06 77 THR A CA 1
ATOM 624 C C . THR A 1 77 ? -0.232 -2.781 28.101 1.00 94.06 77 THR A C 1
ATOM 626 O O . THR A 1 77 ? -0.386 -3.255 29.222 1.00 94.06 77 THR A O 1
ATOM 629 N N . GLU A 1 78 ? -1.239 -2.227 27.420 1.00 95.38 78 GLU A N 1
ATOM 630 C CA . GLU A 1 78 ? -2.609 -2.101 27.930 1.00 95.38 78 GLU A CA 1
ATOM 631 C C . GLU A 1 78 ? -3.625 -2.163 26.780 1.00 95.38 78 GLU A C 1
ATOM 633 O O . GLU A 1 78 ? -3.342 -1.723 25.667 1.00 95.38 78 GLU A O 1
ATOM 638 N N . GLY A 1 79 ? -4.827 -2.681 27.046 1.00 96.06 79 GLY A N 1
ATOM 639 C CA . GLY A 1 79 ? -5.931 -2.693 26.090 1.00 96.06 79 GLY A CA 1
ATOM 640 C C . GLY A 1 79 ? -7.253 -2.262 26.722 1.00 96.06 79 GLY A C 1
ATOM 641 O O . GLY A 1 79 ? -7.553 -2.604 27.863 1.00 96.06 79 GLY A O 1
ATOM 642 N N . ASN A 1 80 ? -8.071 -1.543 25.956 1.00 96.62 80 ASN A N 1
ATOM 643 C CA . ASN A 1 80 ? -9.429 -1.160 26.321 1.00 96.62 80 ASN A CA 1
ATOM 644 C C . ASN A 1 80 ? -10.407 -1.518 25.198 1.00 96.62 80 ASN A C 1
ATOM 646 O O . ASN A 1 80 ? -10.128 -1.280 24.025 1.00 96.62 80 ASN A O 1
ATOM 650 N N . VAL A 1 81 ? -11.570 -2.056 25.565 1.00 96.88 81 VAL A N 1
ATOM 651 C CA . VAL A 1 81 ? -12.660 -2.337 24.626 1.00 96.88 81 VAL A CA 1
ATOM 652 C C . VAL A 1 81 ? -13.896 -1.573 25.069 1.00 96.88 81 VAL A C 1
ATOM 654 O O . VAL A 1 81 ? -14.366 -1.752 26.193 1.00 96.88 81 VAL A O 1
ATOM 657 N N . LYS A 1 82 ? -14.443 -0.743 24.181 1.00 96.38 82 LYS A N 1
ATOM 658 C CA . LYS A 1 82 ? -15.681 -0.000 24.421 1.00 96.38 82 LYS A CA 1
ATOM 659 C C . LYS A 1 82 ? -16.481 0.101 23.129 1.00 96.38 82 LYS A C 1
ATOM 661 O O . LYS A 1 82 ? -15.952 0.537 22.116 1.00 96.38 82 LYS A O 1
ATOM 666 N N . GLU A 1 83 ? -17.748 -0.320 23.173 1.00 94.50 83 GLU A N 1
ATOM 667 C CA . GLU A 1 83 ? -18.701 -0.168 22.055 1.00 94.50 83 GLU A CA 1
ATOM 668 C C . GLU A 1 83 ? -18.180 -0.730 20.713 1.00 94.50 83 GLU A C 1
ATOM 670 O O . GLU A 1 83 ? -18.390 -0.162 19.649 1.00 94.50 83 GLU A O 1
ATOM 675 N N . GLY A 1 84 ? -17.467 -1.862 20.756 1.00 92.06 84 GLY A N 1
ATOM 676 C CA . GLY A 1 84 ? -16.913 -2.507 19.556 1.00 92.06 84 GLY A CA 1
ATOM 677 C C . GLY A 1 84 ? -15.620 -1.881 19.018 1.00 92.06 84 GLY A C 1
ATOM 678 O O . GLY A 1 84 ? -15.073 -2.381 18.035 1.00 92.06 84 GLY A O 1
ATOM 679 N N . ILE A 1 85 ? -15.103 -0.843 19.680 1.00 96.56 85 ILE A N 1
ATOM 680 C CA . ILE A 1 85 ? -13.796 -0.242 19.415 1.00 96.56 85 ILE A CA 1
ATOM 681 C C . ILE A 1 85 ? -12.786 -0.822 20.405 1.00 96.56 85 ILE A C 1
ATOM 683 O O . ILE A 1 85 ? -12.992 -0.786 21.620 1.00 96.56 85 ILE A O 1
ATOM 687 N N . ILE A 1 86 ? -11.686 -1.350 19.880 1.00 97.38 86 ILE A N 1
ATOM 688 C CA . ILE A 1 86 ? -10.540 -1.835 20.645 1.00 97.38 86 ILE A CA 1
ATOM 689 C C . ILE A 1 86 ? -9.442 -0.778 20.537 1.00 97.38 86 ILE A C 1
ATOM 691 O O . ILE A 1 86 ? -9.012 -0.444 19.436 1.00 97.38 86 ILE A O 1
ATOM 695 N N . LYS A 1 87 ? -8.977 -0.259 21.671 1.00 96.50 87 LYS A N 1
ATOM 696 C CA . LYS A 1 87 ? -7.772 0.568 21.757 1.00 96.50 87 LYS A CA 1
ATOM 697 C C . LYS A 1 87 ? -6.679 -0.223 22.450 1.00 96.50 87 LYS A C 1
ATOM 699 O O . LYS A 1 87 ? -6.872 -0.662 23.581 1.00 96.50 87 LYS A O 1
ATOM 704 N N . LEU A 1 88 ? -5.551 -0.398 21.781 1.00 96.06 88 LEU A N 1
ATOM 705 C CA . LEU A 1 88 ? -4.338 -0.954 22.363 1.00 96.06 88 LEU A CA 1
ATOM 706 C C . LEU A 1 88 ? -3.343 0.179 22.585 1.00 96.06 88 LEU A C 1
ATOM 708 O O . LEU A 1 88 ? -3.254 1.104 21.776 1.00 96.06 88 LEU A O 1
ATOM 712 N N . TYR A 1 89 ? -2.598 0.089 23.675 1.00 95.12 89 TYR A N 1
ATOM 713 C CA . TYR A 1 89 ? -1.601 1.066 24.077 1.00 95.12 89 TYR A CA 1
ATOM 714 C C . TYR A 1 89 ? -0.241 0.388 24.190 1.00 95.12 89 TYR A C 1
ATOM 716 O O . TYR A 1 89 ? -0.143 -0.755 24.636 1.00 95.12 89 TYR A O 1
ATOM 724 N N . SER A 1 90 ? 0.797 1.103 23.781 1.00 93.44 90 SER A N 1
ATOM 725 C CA . SER A 1 90 ? 2.202 0.723 23.909 1.00 93.44 90 SER A CA 1
ATOM 726 C C . SER A 1 90 ? 2.974 1.938 24.418 1.00 93.44 90 SER A C 1
ATOM 728 O O . SER A 1 90 ? 2.562 3.079 24.197 1.00 93.44 90 SER A O 1
ATOM 730 N N . ILE A 1 91 ? 4.089 1.707 25.104 1.00 89.81 91 ILE A N 1
ATOM 731 C CA . ILE A 1 91 ? 5.062 2.753 25.416 1.00 89.81 91 ILE A CA 1
ATOM 732 C C . ILE A 1 91 ? 6.319 2.438 24.612 1.00 89.81 91 ILE A C 1
ATOM 734 O O . ILE A 1 91 ? 6.950 1.395 24.793 1.00 89.81 91 ILE A O 1
ATOM 738 N N . SER A 1 92 ? 6.662 3.334 23.690 1.00 79.50 92 SER A N 1
ATOM 739 C CA . SER A 1 92 ? 7.882 3.213 22.895 1.00 79.50 92 SER A CA 1
ATOM 740 C C . SER A 1 92 ? 9.130 3.456 23.756 1.00 79.50 92 SER A C 1
ATOM 742 O O . SER A 1 92 ? 9.053 3.947 24.882 1.00 79.50 92 SER A O 1
ATOM 744 N N . ARG A 1 93 ? 10.321 3.166 23.216 1.00 74.56 93 ARG A N 1
ATOM 745 C CA . ARG A 1 93 ? 11.599 3.366 23.934 1.00 74.56 93 ARG A CA 1
ATOM 746 C C . ARG A 1 93 ? 11.834 4.803 24.416 1.00 74.56 93 ARG A C 1
ATOM 748 O O . ARG A 1 93 ? 12.594 4.985 25.357 1.00 74.56 93 ARG A O 1
ATOM 755 N N . ASN A 1 94 ? 11.199 5.789 23.785 1.00 82.25 94 ASN A N 1
ATOM 756 C CA . ASN A 1 94 ? 11.328 7.206 24.132 1.00 82.25 94 ASN A CA 1
ATOM 757 C C . ASN A 1 94 ? 10.192 7.684 25.051 1.00 82.25 94 ASN A C 1
ATOM 759 O O . ASN A 1 94 ? 9.894 8.872 25.076 1.00 82.25 94 ASN A O 1
ATOM 763 N N . GLU A 1 95 ? 9.506 6.758 25.729 1.00 84.56 95 GLU A N 1
ATOM 764 C CA . GLU A 1 95 ? 8.346 7.019 26.596 1.00 84.56 95 GLU A CA 1
ATOM 765 C C . GLU A 1 95 ? 7.126 7.620 25.876 1.00 84.56 95 GLU A C 1
ATOM 767 O O . GLU A 1 95 ? 6.106 7.905 26.496 1.00 84.56 95 GLU A O 1
ATOM 772 N N . THR A 1 96 ? 7.182 7.748 24.548 1.00 86.12 96 THR A N 1
ATOM 773 C CA . THR A 1 96 ? 6.046 8.158 23.719 1.00 86.12 96 THR A CA 1
ATOM 774 C C . THR A 1 96 ? 4.987 7.068 23.740 1.00 86.12 96 THR A C 1
ATOM 776 O O . THR A 1 96 ? 5.298 5.901 23.452 1.00 86.12 96 THR A O 1
ATOM 779 N N . ARG A 1 97 ? 3.747 7.443 24.056 1.00 91.00 97 ARG A N 1
ATOM 780 C CA . ARG A 1 97 ? 2.623 6.512 24.062 1.00 91.00 97 ARG A CA 1
ATOM 781 C C . ARG A 1 97 ? 2.140 6.302 22.638 1.00 91.00 97 ARG A C 1
ATOM 783 O O . ARG A 1 97 ? 1.874 7.238 21.900 1.00 91.00 97 ARG A O 1
ATOM 790 N N . GLU A 1 98 ? 2.029 5.048 22.251 1.00 92.12 98 GLU A N 1
ATOM 791 C CA . GLU A 1 98 ? 1.520 4.629 20.956 1.00 92.12 98 GLU A CA 1
ATOM 792 C C . GLU A 1 98 ? 0.105 4.090 21.136 1.00 92.12 98 GLU A C 1
ATOM 794 O O . GLU A 1 98 ? -0.147 3.278 22.030 1.00 92.12 98 GLU A O 1
ATOM 799 N N . VAL A 1 99 ? -0.819 4.536 20.288 1.00 93.88 99 VAL A N 1
ATOM 800 C CA . VAL A 1 99 ? -2.228 4.139 20.341 1.00 93.88 99 VAL A CA 1
ATOM 801 C C . VAL A 1 99 ? -2.616 3.480 19.031 1.00 93.88 99 VAL A C 1
ATOM 803 O O . VAL A 1 99 ? -2.498 4.078 17.963 1.00 93.88 99 VAL A O 1
ATOM 806 N N . LEU A 1 100 ? -3.115 2.250 19.125 1.00 93.31 100 LEU A N 1
ATOM 807 C CA . LEU A 1 100 ? -3.633 1.470 18.009 1.00 93.31 100 LEU A CA 1
ATOM 808 C C . LEU A 1 100 ? -5.144 1.286 18.177 1.00 93.31 100 LEU A C 1
ATOM 810 O O . LEU A 1 100 ? -5.593 0.688 19.155 1.00 93.31 100 LEU A O 1
ATOM 814 N N . THR A 1 101 ? -5.930 1.788 17.224 1.00 94.44 101 THR A N 1
ATOM 815 C CA . THR A 1 101 ? -7.394 1.644 17.220 1.00 94.44 101 THR A CA 1
ATOM 816 C C . THR A 1 101 ? -7.811 0.578 16.219 1.00 94.44 101 THR A C 1
ATOM 818 O O . THR A 1 101 ? -7.449 0.647 15.048 1.00 94.44 101 THR A O 1
ATOM 821 N N . ILE A 1 102 ? -8.599 -0.395 16.667 1.00 94.50 102 ILE A N 1
ATOM 822 C CA . ILE A 1 102 ? -9.069 -1.537 15.882 1.00 94.50 102 ILE A CA 1
ATOM 823 C C . ILE A 1 102 ? -10.590 -1.637 16.022 1.00 94.50 102 ILE A C 1
ATOM 825 O O . ILE A 1 102 ? -11.138 -1.479 17.113 1.00 94.50 102 ILE A O 1
ATOM 829 N N . THR A 1 103 ? -11.284 -1.942 14.931 1.00 94.94 103 THR A N 1
ATOM 830 C CA . THR A 1 103 ? -12.718 -2.268 14.930 1.00 94.94 103 THR A CA 1
ATOM 831 C C . THR A 1 103 ? -12.949 -3.644 14.322 1.00 94.94 103 THR A C 1
ATOM 833 O O . THR A 1 103 ? -12.111 -4.169 13.587 1.00 94.94 103 THR A O 1
ATOM 836 N N . LYS A 1 104 ? -14.089 -4.264 14.637 1.00 91.75 104 LYS A N 1
ATOM 837 C CA . LYS A 1 104 ? -14.510 -5.511 13.992 1.00 91.75 104 LYS A CA 1
ATOM 838 C C . LYS A 1 104 ? -15.443 -5.191 12.821 1.00 91.75 104 LYS A C 1
ATOM 840 O O . LYS A 1 104 ? -16.473 -4.559 13.026 1.00 91.75 104 LYS A O 1
ATOM 845 N N . SER A 1 105 ? -15.114 -5.662 11.620 1.00 87.50 105 SER A N 1
ATOM 846 C CA . SER A 1 105 ? -15.937 -5.532 10.409 1.00 87.50 105 SER A CA 1
ATOM 847 C C . SER A 1 105 ? -15.885 -6.827 9.599 1.00 87.50 105 SER A C 1
ATOM 849 O O . SER A 1 105 ? -14.812 -7.398 9.439 1.00 87.50 105 SER A O 1
ATOM 851 N N . ASN A 1 106 ? -17.031 -7.330 9.124 1.00 88.38 106 ASN A N 1
ATOM 852 C CA . ASN A 1 106 ? -17.127 -8.565 8.322 1.00 88.38 106 ASN A CA 1
ATOM 853 C C . ASN A 1 106 ? -16.357 -9.763 8.915 1.00 88.38 106 ASN A C 1
ATOM 855 O O . ASN A 1 106 ? -15.658 -10.492 8.218 1.00 88.38 106 ASN A O 1
ATOM 859 N N . ASN A 1 107 ? -16.461 -9.945 10.235 1.00 85.69 107 ASN A N 1
ATOM 860 C CA . ASN A 1 107 ? -15.739 -10.967 11.003 1.00 85.69 107 ASN A CA 1
ATOM 861 C C . ASN A 1 107 ? -14.194 -10.874 10.956 1.00 85.69 107 ASN A C 1
ATOM 863 O O . ASN A 1 107 ? -13.515 -11.789 11.414 1.00 85.69 107 ASN A O 1
ATOM 867 N N . LYS A 1 108 ? -13.644 -9.756 10.475 1.00 85.44 108 LYS A N 1
ATOM 868 C CA . LYS A 1 108 ? -12.220 -9.405 10.498 1.00 85.44 108 LYS A CA 1
ATOM 869 C C . LYS A 1 108 ? -11.986 -8.264 11.497 1.00 85.44 108 LYS A C 1
ATOM 871 O O . LYS A 1 108 ? -12.891 -7.473 11.775 1.00 85.44 108 LYS A O 1
ATOM 876 N N . TYR A 1 109 ? -10.780 -8.184 12.052 1.00 89.62 109 TYR A N 1
ATOM 877 C CA . TYR A 1 109 ? -10.335 -7.026 12.829 1.00 89.62 109 TYR A CA 1
ATOM 878 C C . TYR A 1 109 ? -9.575 -6.086 11.900 1.00 89.62 109 TYR A C 1
ATOM 880 O O . TYR A 1 109 ? -8.611 -6.500 11.262 1.00 89.62 109 TYR A O 1
ATOM 888 N N . VAL A 1 110 ? -10.037 -4.844 11.804 1.00 87.88 110 VAL A N 1
ATOM 889 C CA . VAL A 1 110 ? -9.496 -3.833 10.899 1.00 87.88 110 VAL A CA 1
ATOM 890 C C . VAL A 1 110 ? -8.881 -2.730 11.730 1.00 87.88 110 VAL A C 1
ATOM 892 O O . VAL A 1 110 ? -9.534 -2.151 12.603 1.00 87.88 110 VAL A O 1
ATOM 895 N N . ILE A 1 111 ? -7.624 -2.430 11.444 1.00 90.00 111 ILE A N 1
ATOM 896 C CA . ILE A 1 111 ? -6.953 -1.294 12.046 1.00 90.00 111 ILE A CA 1
ATOM 897 C C . ILE A 1 111 ? -7.531 -0.007 11.454 1.00 90.00 111 ILE A C 1
ATOM 899 O O . ILE A 1 111 ? -7.591 0.156 10.242 1.00 90.00 111 ILE A O 1
ATOM 903 N N . GLN A 1 112 ? -7.971 0.891 12.327 1.00 89.75 112 GLN A N 1
ATOM 904 C CA . GLN A 1 112 ? -8.532 2.189 11.965 1.00 89.75 112 GLN A CA 1
ATOM 905 C C . GLN A 1 112 ? -7.491 3.306 12.040 1.00 89.75 112 GLN A C 1
ATOM 907 O O . GLN A 1 112 ? -7.521 4.228 11.233 1.00 89.75 112 GLN A O 1
ATOM 912 N N . SER A 1 113 ? -6.586 3.254 13.022 1.00 88.81 113 SER A N 1
ATOM 913 C CA . SER A 1 113 ? -5.534 4.261 13.177 1.00 88.81 113 SER A CA 1
ATOM 914 C C . SER A 1 113 ? -4.377 3.772 14.042 1.00 88.81 113 SER A C 1
ATOM 916 O O . SER A 1 113 ? -4.551 2.921 14.918 1.00 88.81 113 SER A O 1
ATOM 918 N N . PHE A 1 114 ? -3.204 4.360 13.808 1.00 89.06 114 PHE A N 1
ATOM 919 C CA . PHE A 1 114 ? -2.020 4.258 14.654 1.00 89.06 114 PHE A CA 1
ATOM 920 C C . PHE A 1 114 ? -1.375 5.633 14.765 1.00 89.06 114 PHE A C 1
ATOM 922 O O . PHE A 1 114 ? -1.106 6.273 13.749 1.00 89.06 114 PHE A O 1
ATOM 929 N N . TYR A 1 115 ? -1.156 6.099 15.988 1.00 86.44 115 TYR A N 1
ATOM 930 C CA . TYR A 1 115 ? -0.525 7.391 16.238 1.00 86.44 115 TYR A CA 1
ATOM 931 C C . TYR A 1 115 ? 0.282 7.375 17.538 1.00 86.44 115 TYR A C 1
ATOM 933 O O . TYR A 1 115 ? 0.157 6.465 18.361 1.00 86.44 115 TYR A O 1
ATOM 941 N N . ARG A 1 116 ? 1.128 8.394 17.692 1.00 87.25 116 ARG A N 1
ATOM 942 C CA . ARG A 1 116 ? 1.960 8.652 18.869 1.00 87.25 116 ARG A CA 1
ATOM 943 C C . ARG A 1 116 ? 1.428 9.888 19.597 1.00 87.25 116 ARG A C 1
ATOM 945 O O . ARG A 1 116 ? 1.191 10.897 18.936 1.00 87.25 116 ARG A O 1
ATOM 952 N N . GLU A 1 117 ? 1.205 9.772 20.905 1.00 85.06 117 GLU A N 1
ATOM 953 C CA . GLU A 1 117 ? 0.852 10.863 21.833 1.00 85.06 117 GLU A CA 1
ATOM 954 C C . GLU A 1 117 ? 2.103 11.510 22.430 1.00 85.06 117 GLU A C 1
ATOM 956 O O . GLU A 1 117 ? 3.039 10.757 22.796 1.00 85.06 117 GLU A O 1
#

Secondary structure (DSSP, 8-state):
-TTSTT--S-TT--STT-SS--EEEEHHHHHHHHHHH-SS-GGG--SSGGGGSEEEGGGTEEEE---S---------EEEEETTEEEEEEE-TTS-EEEEEEEEETTEEEEEEEEE-

Sequence (117 aa):
LKSHEFWPFGDDATFEDMPVPIHRYNSEVVQDMFSEYTEINLNELTGVGFDKVLYLESTDAYYNFTSDFGAGIFNCTEGNVKEGIIKLYSISRNETREVLTITKSNNKYVIQSFYRE

pLDDT: mean 87.35, std 9.0, range [55.56, 97.38]

Foldseek 3Di:
DLPDPLNDPDNPDDPVNQLFDKDKDALVRVQVVVVVPDVDGPVPDDPDVVVNFDADPVRNITIDGDHPPPCPDAPFPDWDDDPQKIWTWGQDPVRWIKIWIWGADPNDIHTPDIDTD